Protein AF-A0A847FZB8-F1 (afdb_monomer_lite)

Radius of gyration: 17.41 Å; chains: 1; bounding box: 40×68×32 Å

pLDDT: mean 86.46, std 15.89, range [35.25, 98.56]

Sequence (165 aa):
MKEKPPPDEFSPQPEYDSCAIQQVERDICLLYHQLADYNYIMGDLDFGTVFNFPYWNYLDVPDIEPVRQRFLREGCLVMILTMAWDLLDGSGVWFSLYRSICKKAVGNLIPENDRMSKLIHTVKMALDYAENDQKVSRELAESSQWVHREFIIGYFRQMVRKFDT

Structure (mmCIF, N/CA/C/O backbone):
data_AF-A0A847FZB8-F1
#
_entry.id   AF-A0A847FZB8-F1
#
loop_
_atom_site.group_PDB
_atom_site.id
_atom_site.type_symbol
_atom_site.label_atom_id
_atom_site.label_alt_id
_atom_site.label_comp_id
_atom_site.label_asym_id
_atom_site.label_entity_id
_atom_site.label_seq_id
_atom_site.pdbx_PDB_ins_code
_atom_site.Cartn_x
_atom_site.Cartn_y
_atom_site.Cartn_z
_atom_site.occupancy
_atom_site.B_iso_or_equiv
_atom_site.auth_seq_id
_atom_site.auth_comp_id
_atom_site.auth_asym_id
_atom_site.auth_atom_id
_atom_site.pdbx_PDB_model_num
ATOM 1 N N . MET A 1 1 ? -10.300 49.486 -12.676 1.00 41.50 1 MET A N 1
ATOM 2 C CA . MET A 1 1 ? -11.254 48.376 -12.890 1.00 41.50 1 MET A CA 1
ATOM 3 C C . MET A 1 1 ? -10.580 47.122 -12.365 1.00 41.50 1 MET A C 1
ATOM 5 O O . MET A 1 1 ? -9.449 46.882 -12.754 1.00 41.50 1 MET A O 1
ATOM 9 N N . LYS A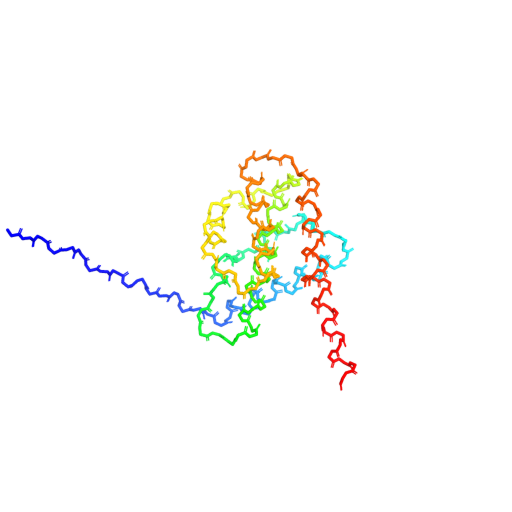 1 2 ? -11.180 46.421 -11.395 1.00 40.22 2 LYS A N 1
ATOM 10 C CA . LYS A 1 2 ? -10.631 45.157 -10.881 1.00 40.22 2 LYS A CA 1
ATOM 11 C C . LYS A 1 2 ? -11.060 44.047 -11.837 1.00 40.22 2 LYS A C 1
ATOM 13 O O . LYS A 1 2 ? -12.260 43.860 -12.025 1.00 40.22 2 LYS A O 1
ATOM 18 N N . GLU A 1 3 ? -10.097 43.380 -12.461 1.00 45.41 3 GLU A N 1
ATOM 19 C CA . GLU A 1 3 ? -10.345 42.184 -13.264 1.00 45.41 3 GLU A CA 1
ATOM 20 C C . GLU A 1 3 ? -10.865 41.067 -12.354 1.00 45.41 3 GLU A C 1
ATOM 22 O O . GLU A 1 3 ? -10.360 40.842 -11.253 1.00 45.41 3 GLU A O 1
ATOM 27 N N . LYS A 1 4 ? -11.948 40.428 -12.791 1.00 40.31 4 LYS A N 1
ATOM 28 C CA . LYS A 1 4 ? -12.561 39.284 -12.119 1.00 40.31 4 LYS A CA 1
ATOM 29 C C . LYS A 1 4 ? -11.685 38.058 -12.426 1.00 40.31 4 LYS A C 1
ATOM 31 O O . LYS A 1 4 ? -11.369 37.872 -13.601 1.00 40.31 4 LYS A O 1
ATOM 36 N N . PRO A 1 5 ? -11.287 37.240 -11.437 1.00 43.00 5 PRO A N 1
ATOM 37 C CA . PRO A 1 5 ? -10.565 36.005 -11.728 1.00 43.00 5 PRO A CA 1
ATOM 38 C C . PRO A 1 5 ? -11.461 35.046 -12.538 1.00 43.00 5 PRO A C 1
ATOM 40 O O . PRO A 1 5 ? -12.692 35.137 -12.429 1.00 43.00 5 PRO A O 1
ATOM 43 N N . PRO A 1 6 ? -10.871 34.180 -13.385 1.00 45.81 6 PRO A N 1
ATOM 44 C CA . PRO A 1 6 ? -11.623 33.261 -14.231 1.00 45.81 6 PRO A CA 1
ATOM 45 C C . PRO A 1 6 ? -12.422 32.263 -13.376 1.00 45.81 6 PRO A C 1
ATOM 47 O O . PRO A 1 6 ? -12.059 32.023 -12.223 1.00 45.81 6 PRO A O 1
ATOM 50 N N . PRO A 1 7 ? -13.539 31.737 -13.911 1.00 44.06 7 PRO A N 1
ATOM 51 C CA . PRO A 1 7 ? -14.438 30.866 -13.168 1.00 44.06 7 PRO A CA 1
ATOM 52 C C . PRO A 1 7 ? -13.699 29.607 -12.717 1.00 44.06 7 PRO A C 1
ATOM 54 O O . PRO A 1 7 ? -12.966 29.016 -13.508 1.00 44.06 7 PRO A O 1
ATOM 57 N N . ASP A 1 8 ? -13.925 29.214 -11.461 1.00 48.25 8 ASP A N 1
ATOM 58 C CA . ASP A 1 8 ? -13.615 27.877 -10.966 1.00 48.25 8 ASP A CA 1
ATOM 59 C C . ASP A 1 8 ? -14.174 26.866 -11.971 1.00 48.25 8 ASP A C 1
ATOM 61 O O . ASP A 1 8 ? -15.390 26.672 -12.076 1.00 48.25 8 ASP A O 1
ATOM 65 N N . GLU A 1 9 ? -13.285 26.234 -12.736 1.00 39.91 9 GLU A N 1
ATOM 66 C CA . GLU A 1 9 ? -13.593 24.975 -13.387 1.00 39.91 9 GLU A CA 1
ATOM 67 C C . GLU A 1 9 ? -13.830 23.982 -12.255 1.00 39.91 9 GLU A C 1
ATOM 69 O O . GLU A 1 9 ? -12.907 23.369 -11.716 1.00 39.91 9 GLU A O 1
ATOM 74 N N . PHE A 1 10 ? -15.102 23.870 -11.869 1.00 42.88 10 PHE A N 1
ATOM 75 C CA . PHE A 1 10 ? -15.683 22.655 -11.330 1.00 42.88 10 PHE A CA 1
ATOM 76 C C . PHE A 1 10 ? -15.193 21.523 -12.232 1.00 42.88 10 PHE A C 1
ATOM 78 O O . PHE A 1 10 ? -15.752 21.262 -13.296 1.00 42.88 10 PHE A O 1
ATOM 85 N N . SER A 1 11 ? -14.069 20.921 -11.854 1.00 35.25 11 SER A N 1
ATOM 86 C CA . SER A 1 11 ? -13.578 19.731 -12.516 1.00 35.25 11 SER A CA 1
ATOM 87 C C . SER A 1 11 ? -14.664 18.693 -12.269 1.00 35.25 11 SER A C 1
ATOM 89 O O . SER A 1 11 ? -14.962 18.437 -11.097 1.00 35.25 11 SER A O 1
ATOM 91 N N . PRO A 1 12 ? -15.324 18.163 -13.314 1.00 36.78 12 PRO A N 1
ATOM 92 C CA . PRO A 1 12 ? -16.293 17.103 -13.119 1.00 36.78 12 PRO A CA 1
ATOM 93 C C . PRO A 1 12 ? -15.564 16.004 -12.353 1.00 36.78 12 PRO A C 1
ATOM 95 O O . PRO A 1 12 ? -14.522 15.519 -12.801 1.00 36.78 12 PRO A O 1
ATOM 98 N N . GLN A 1 13 ? -16.051 15.689 -11.148 1.00 48.97 13 GLN A N 1
ATOM 99 C CA . GLN A 1 13 ? -15.568 14.508 -10.452 1.00 48.97 13 GLN A CA 1
ATOM 100 C C . GLN A 1 13 ? -15.752 13.351 -11.432 1.00 48.97 13 GLN A C 1
ATOM 102 O O . GLN A 1 13 ? -16.825 13.271 -12.041 1.00 48.97 13 GLN A O 1
ATOM 107 N N . PRO A 1 14 ? -14.727 12.516 -11.669 1.00 49.12 14 PRO A N 1
ATOM 108 C CA . PRO A 1 14 ? -14.928 11.347 -12.501 1.00 49.12 14 PRO A CA 1
ATOM 109 C C . PRO A 1 14 ? -16.107 10.590 -11.890 1.00 49.12 14 PRO A C 1
ATOM 111 O O . PRO A 1 14 ? -16.069 10.263 -10.704 1.00 49.12 14 PRO A O 1
ATOM 114 N N . GLU A 1 15 ? -17.179 10.386 -12.659 1.00 53.75 15 GLU A N 1
ATOM 115 C CA . GLU A 1 15 ? -18.188 9.400 -12.292 1.00 53.75 15 GLU A CA 1
ATOM 116 C C . GLU A 1 15 ? -17.409 8.105 -12.075 1.00 53.75 15 GLU A C 1
ATOM 118 O O . GLU A 1 15 ? -16.841 7.549 -13.019 1.00 53.75 15 GLU A O 1
ATOM 123 N N . TYR A 1 16 ? -17.260 7.688 -10.817 1.00 61.44 16 TYR A N 1
ATOM 124 C CA . TYR A 1 16 ? -16.556 6.455 -10.525 1.00 61.44 16 TYR A CA 1
ATOM 125 C C . TYR A 1 16 ? -17.411 5.325 -11.075 1.00 61.44 16 TYR A C 1
ATOM 127 O O . TYR A 1 16 ? -18.453 4.979 -10.516 1.00 61.44 16 TYR A O 1
ATOM 135 N N . ASP A 1 17 ? -16.975 4.775 -12.203 1.00 76.94 17 ASP A N 1
ATOM 136 C CA . ASP A 1 17 ? -17.613 3.626 -12.813 1.00 76.94 17 ASP A CA 1
ATOM 137 C C . ASP A 1 17 ? -17.634 2.482 -11.789 1.00 76.94 17 ASP A C 1
ATOM 139 O O . ASP A 1 17 ? -16.594 2.019 -11.313 1.00 76.94 17 ASP A O 1
ATOM 143 N N . SER A 1 18 ? -18.836 2.022 -11.438 1.00 81.88 18 SER A N 1
ATOM 144 C CA . SER A 1 18 ? -19.043 0.890 -10.530 1.00 81.88 18 SER A CA 1
ATOM 145 C C . SER A 1 18 ? -18.264 -0.352 -10.985 1.00 81.88 18 SER A C 1
ATOM 147 O O . SER A 1 18 ? -17.786 -1.120 -10.146 1.00 81.88 18 SER A O 1
ATOM 149 N N . CYS A 1 19 ? -18.074 -0.520 -12.300 1.00 88.06 19 CYS A N 1
ATOM 150 C CA . CYS A 1 19 ? -17.236 -1.567 -12.875 1.00 88.06 19 CYS A CA 1
ATOM 151 C C . CYS A 1 19 ? -15.760 -1.400 -12.481 1.00 88.06 19 CYS A C 1
ATOM 153 O O . CYS A 1 19 ? -15.138 -2.357 -12.018 1.00 88.06 19 CYS A O 1
ATOM 155 N N . ALA A 1 20 ? -15.221 -0.184 -12.585 1.00 90.69 20 ALA A N 1
ATOM 156 C CA . ALA A 1 20 ? -13.836 0.115 -12.231 1.00 90.69 20 ALA A CA 1
ATOM 157 C C . ALA A 1 20 ? -13.576 -0.065 -10.729 1.00 90.69 20 ALA A C 1
ATOM 159 O O . ALA A 1 20 ? -12.563 -0.642 -10.339 1.00 90.69 20 ALA A O 1
ATOM 160 N N . ILE A 1 21 ? -14.529 0.331 -9.876 1.00 93.56 21 ILE A N 1
ATOM 161 C CA . ILE A 1 21 ? -14.440 0.059 -8.434 1.00 93.56 21 ILE A CA 1
ATOM 162 C C . ILE A 1 21 ? -14.371 -1.454 -8.179 1.00 93.56 21 ILE A C 1
ATOM 164 O O . ILE A 1 21 ? -13.504 -1.912 -7.441 1.00 93.56 21 ILE A O 1
ATOM 168 N N . GLN A 1 22 ? -15.242 -2.248 -8.810 1.00 93.88 22 GLN A N 1
ATOM 169 C CA . GLN A 1 22 ? -15.221 -3.707 -8.647 1.00 93.88 22 GLN A CA 1
ATOM 170 C C . GLN A 1 22 ? -13.928 -4.348 -9.162 1.00 93.88 22 GLN A C 1
ATOM 172 O O . GLN A 1 22 ? -13.500 -5.367 -8.623 1.00 93.88 22 GLN A O 1
ATOM 177 N N . GLN A 1 23 ? -13.305 -3.787 -10.199 1.00 95.50 23 GLN A N 1
ATOM 178 C CA . GLN A 1 23 ? -11.997 -4.239 -10.677 1.00 95.50 23 GLN A CA 1
ATOM 179 C C . GLN A 1 23 ? -10.920 -3.996 -9.618 1.00 95.50 23 GLN A C 1
ATOM 181 O O . GLN A 1 23 ? -10.217 -4.932 -9.254 1.00 95.50 23 GLN A O 1
ATOM 186 N N . VAL A 1 24 ? -10.880 -2.803 -9.020 1.00 96.69 24 VAL A N 1
ATOM 187 C CA . VAL A 1 24 ? -9.958 -2.504 -7.912 1.00 96.69 24 VAL A CA 1
ATOM 188 C C . VAL A 1 24 ? -10.194 -3.422 -6.708 1.00 96.69 24 VAL A C 1
ATOM 190 O O . VAL A 1 24 ? -9.242 -3.910 -6.106 1.00 96.69 24 VAL A O 1
ATOM 193 N N . GLU A 1 25 ? -11.448 -3.728 -6.369 1.00 97.06 25 GLU A N 1
ATOM 194 C CA . GLU A 1 25 ? -11.764 -4.681 -5.293 1.00 97.06 25 GLU A CA 1
ATOM 195 C C . GLU A 1 25 ? -11.247 -6.094 -5.589 1.00 97.06 25 GLU A C 1
ATOM 197 O O . GLU A 1 25 ? -10.767 -6.779 -4.680 1.00 97.06 25 GLU A O 1
ATOM 202 N N . ARG A 1 26 ? -11.318 -6.533 -6.852 1.00 97.19 26 ARG A N 1
ATOM 203 C CA . ARG A 1 26 ? -10.769 -7.825 -7.292 1.00 97.19 26 ARG A CA 1
ATOM 204 C C . ARG A 1 26 ? -9.250 -7.835 -7.213 1.00 97.19 26 ARG A C 1
ATOM 206 O O . ARG A 1 26 ? -8.703 -8.820 -6.725 1.00 97.19 26 ARG A O 1
ATOM 213 N N . ASP A 1 27 ? -8.596 -6.751 -7.612 1.00 97.50 27 ASP A N 1
ATOM 214 C CA . ASP A 1 27 ? -7.144 -6.605 -7.513 1.00 97.50 27 ASP A CA 1
ATOM 215 C C . ASP A 1 27 ? -6.682 -6.667 -6.053 1.00 97.50 27 ASP A C 1
ATOM 217 O O . ASP A 1 27 ? -5.758 -7.408 -5.729 1.00 97.50 27 ASP A O 1
ATOM 221 N N . ILE A 1 28 ? -7.369 -5.970 -5.140 1.00 97.88 28 ILE A N 1
ATOM 222 C CA . ILE A 1 28 ? -7.077 -6.033 -3.698 1.00 97.88 28 ILE A CA 1
ATOM 223 C C . ILE A 1 28 ? -7.222 -7.470 -3.181 1.00 97.88 28 ILE A C 1
ATOM 225 O O . ILE A 1 28 ? -6.350 -7.964 -2.465 1.00 97.88 28 ILE A O 1
ATOM 229 N N . CYS A 1 29 ? -8.300 -8.167 -3.554 1.00 97.62 29 CYS A N 1
ATOM 230 C CA . CYS A 1 29 ? -8.492 -9.564 -3.166 1.00 97.62 29 CYS A CA 1
ATOM 231 C C . CYS A 1 29 ? -7.376 -10.467 -3.710 1.00 97.62 29 CYS A C 1
ATOM 233 O O . CYS A 1 29 ? -6.839 -11.292 -2.969 1.00 97.62 29 CYS A O 1
ATOM 235 N N . LEU A 1 30 ? -7.025 -10.315 -4.989 1.00 97.06 30 LEU A N 1
ATOM 236 C CA . LEU A 1 30 ? -5.974 -11.094 -5.638 1.00 97.06 30 LEU A CA 1
ATOM 237 C C . LEU A 1 30 ? -4.619 -10.858 -4.967 1.00 97.06 30 LEU A C 1
ATOM 239 O O . LEU A 1 30 ? -3.935 -11.825 -4.634 1.00 97.06 30 LEU A O 1
ATOM 243 N N . LEU A 1 31 ? -4.275 -9.598 -4.695 1.00 96.50 31 LEU A N 1
ATOM 244 C CA . LEU A 1 31 ? -3.082 -9.229 -3.942 1.00 96.50 31 LEU A CA 1
ATOM 245 C C . LEU A 1 31 ? -3.043 -9.938 -2.594 1.00 96.50 31 LEU A C 1
ATOM 247 O O . LEU A 1 31 ? -2.035 -10.540 -2.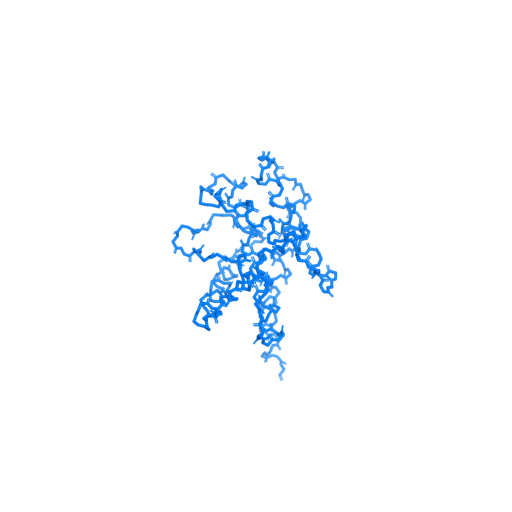235 1.00 96.50 31 LEU A O 1
ATOM 251 N N . TYR A 1 32 ? -4.132 -9.855 -1.829 1.00 97.06 32 TYR A N 1
ATOM 252 C CA . TYR A 1 32 ? -4.182 -10.457 -0.502 1.00 97.06 32 TYR A CA 1
ATOM 253 C C . TYR A 1 32 ? -3.998 -11.969 -0.572 1.00 97.06 32 TYR A C 1
ATOM 255 O O . TYR A 1 32 ? -3.305 -12.526 0.273 1.00 97.06 32 TYR A O 1
ATOM 263 N N . HIS A 1 33 ? -4.566 -12.624 -1.585 1.00 95.56 33 HIS A N 1
ATOM 264 C CA . HIS A 1 33 ? -4.339 -14.043 -1.834 1.00 95.56 33 HIS A CA 1
ATOM 265 C C . HIS A 1 33 ? -2.877 -14.354 -2.157 1.00 95.56 33 HIS A C 1
ATOM 267 O O . HIS A 1 33 ? -2.316 -15.251 -1.540 1.00 95.56 33 HIS A O 1
ATOM 273 N N . GLN A 1 34 ? -2.250 -13.606 -3.065 1.00 94.50 34 GLN A N 1
ATOM 274 C CA . GLN A 1 34 ? -0.848 -13.830 -3.427 1.00 94.50 34 GLN A CA 1
ATOM 275 C C . GLN A 1 34 ? 0.093 -13.591 -2.243 1.00 94.50 34 GLN A C 1
ATOM 277 O O . GLN A 1 34 ? 1.007 -14.372 -2.007 1.00 94.50 34 GLN A O 1
ATOM 282 N N . LEU A 1 35 ? -0.155 -12.550 -1.448 1.00 94.31 35 LEU A N 1
ATOM 283 C CA . LEU A 1 35 ? 0.675 -12.220 -0.291 1.00 94.31 35 LEU A CA 1
ATOM 284 C C . LEU A 1 35 ? 0.399 -13.102 0.938 1.00 94.31 35 LEU A C 1
ATOM 286 O O . LEU A 1 35 ? 1.216 -13.119 1.860 1.00 94.31 35 LEU A O 1
ATOM 290 N N . ALA A 1 36 ? -0.715 -13.839 0.983 1.00 94.25 36 ALA A N 1
ATOM 291 C CA . ALA A 1 36 ? -1.038 -14.731 2.100 1.0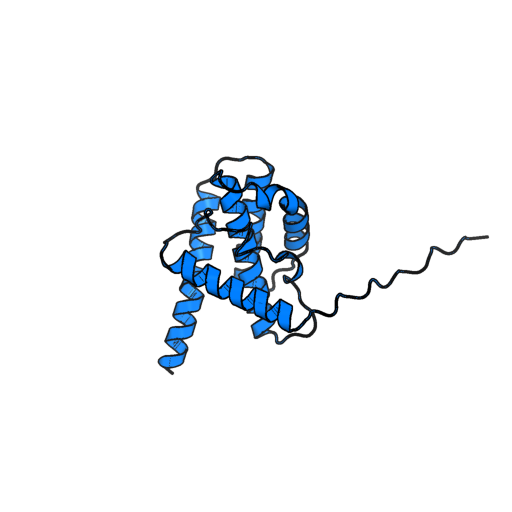0 94.25 36 ALA A CA 1
ATOM 292 C C . ALA A 1 36 ? -0.061 -15.908 2.234 1.00 94.25 36 ALA A C 1
ATOM 294 O O . ALA A 1 36 ? 0.123 -16.412 3.343 1.00 94.25 36 ALA A O 1
ATOM 295 N N . ASP A 1 37 ? 0.591 -16.301 1.137 1.00 90.31 37 ASP A N 1
ATOM 296 C CA . ASP A 1 37 ? 1.596 -17.369 1.120 1.00 90.31 37 ASP A CA 1
ATOM 297 C C . ASP A 1 37 ? 2.948 -16.929 1.717 1.00 90.31 37 ASP A C 1
ATOM 299 O O . ASP A 1 37 ? 3.836 -17.750 1.958 1.00 90.31 37 ASP A O 1
ATOM 303 N N . TYR A 1 38 ? 3.096 -15.636 2.017 1.00 88.62 38 TYR A N 1
ATOM 304 C CA . TYR A 1 38 ? 4.303 -15.031 2.574 1.00 88.62 38 TYR A CA 1
ATOM 305 C C . TYR A 1 38 ? 4.060 -14.528 4.002 1.00 88.62 38 TYR A C 1
ATOM 307 O O . TYR A 1 38 ? 2.929 -14.408 4.466 1.00 88.62 38 TYR A O 1
ATOM 315 N N . ASN A 1 39 ? 5.135 -14.213 4.733 1.00 85.06 39 ASN A N 1
ATOM 316 C CA . ASN A 1 39 ? 5.060 -13.598 6.068 1.00 85.06 39 ASN A CA 1
ATOM 317 C C . ASN A 1 39 ? 5.494 -12.115 6.084 1.00 85.06 39 ASN A C 1
ATOM 319 O O . ASN A 1 39 ? 5.758 -11.561 7.158 1.00 85.06 39 ASN A O 1
ATOM 323 N N . TYR A 1 40 ? 5.581 -11.501 4.900 1.00 86.94 40 TYR A N 1
ATOM 324 C CA . TYR A 1 40 ? 5.991 -10.121 4.636 1.00 86.94 40 TYR A CA 1
ATOM 325 C C . TYR A 1 40 ? 5.345 -9.607 3.334 1.00 86.94 40 TYR A C 1
ATOM 327 O O . TYR A 1 40 ? 4.708 -10.371 2.611 1.00 86.94 40 TYR A O 1
ATOM 335 N N . ILE A 1 41 ? 5.486 -8.308 3.050 1.00 88.75 41 ILE A N 1
ATOM 336 C CA . ILE A 1 41 ? 5.067 -7.705 1.774 1.00 88.75 41 ILE A CA 1
ATOM 337 C C . ILE A 1 41 ? 6.134 -8.015 0.719 1.00 88.75 41 ILE A C 1
ATOM 339 O O . ILE A 1 41 ? 7.254 -7.530 0.839 1.00 88.75 41 ILE A O 1
ATOM 343 N N . MET A 1 42 ? 5.796 -8.830 -0.278 1.00 83.75 42 MET A N 1
ATOM 344 C CA . MET A 1 42 ? 6.684 -9.184 -1.388 1.00 83.75 42 MET A CA 1
ATOM 345 C C . MET A 1 42 ? 6.564 -8.145 -2.510 1.00 83.75 42 MET A C 1
ATOM 347 O O . MET A 1 42 ? 5.447 -7.869 -2.942 1.00 83.75 42 MET A O 1
ATOM 351 N N . GLY A 1 43 ? 7.686 -7.587 -2.979 1.00 75.81 43 GLY A N 1
ATOM 352 C CA . GLY A 1 43 ? 7.700 -6.601 -4.065 1.00 75.81 43 GLY A CA 1
ATOM 353 C C . GLY A 1 43 ? 7.521 -7.179 -5.475 1.00 75.81 43 GLY A C 1
ATOM 354 O O . GLY A 1 43 ? 7.012 -6.483 -6.341 1.00 75.81 43 GLY A O 1
ATOM 355 N N . ASP A 1 44 ? 7.873 -8.446 -5.706 1.00 81.12 44 ASP A N 1
ATOM 356 C CA . ASP A 1 44 ? 7.922 -9.073 -7.042 1.00 81.12 44 ASP A CA 1
ATOM 357 C C . ASP A 1 44 ? 6.531 -9.509 -7.557 1.00 81.12 44 ASP A C 1
ATOM 359 O O . ASP A 1 44 ? 6.222 -10.695 -7.689 1.00 81.12 44 ASP A O 1
ATOM 363 N N . LEU A 1 45 ? 5.652 -8.529 -7.785 1.00 85.31 45 LEU A N 1
ATOM 364 C CA . LEU A 1 45 ? 4.319 -8.706 -8.368 1.00 85.31 45 LEU A CA 1
ATOM 365 C C . LEU A 1 45 ? 4.218 -7.992 -9.722 1.00 85.31 45 LEU A C 1
ATOM 367 O O . LEU A 1 45 ? 4.849 -6.965 -9.960 1.00 85.31 45 LEU A O 1
ATOM 371 N N . ASP A 1 46 ? 3.376 -8.506 -10.622 1.00 83.81 46 ASP A N 1
ATOM 372 C CA . ASP A 1 46 ? 3.241 -7.944 -11.970 1.00 83.81 46 ASP A CA 1
ATOM 373 C C . ASP A 1 46 ? 2.336 -6.697 -11.999 1.00 83.81 46 ASP A C 1
ATOM 375 O O . ASP A 1 46 ? 1.136 -6.763 -12.280 1.00 83.81 46 ASP A O 1
ATOM 379 N N . PHE A 1 47 ? 2.931 -5.532 -11.747 1.00 82.81 47 PHE A N 1
ATOM 380 C CA . PHE A 1 47 ? 2.274 -4.224 -11.877 1.00 82.81 47 PHE A CA 1
ATOM 381 C C . PHE A 1 47 ? 2.172 -3.715 -13.324 1.00 82.81 47 PHE A C 1
ATOM 383 O O . PHE A 1 47 ? 1.470 -2.742 -13.595 1.00 82.81 47 PHE A O 1
ATOM 390 N N . GLY A 1 48 ? 2.850 -4.364 -14.275 1.00 77.69 48 GLY A N 1
ATOM 391 C CA . GLY A 1 48 ? 2.796 -3.994 -15.689 1.00 77.69 48 GLY A CA 1
ATOM 392 C C . GLY A 1 48 ? 1.553 -4.527 -16.398 1.00 77.69 48 GLY A C 1
ATOM 393 O O . GLY A 1 48 ? 1.060 -3.890 -17.333 1.00 77.69 48 GLY A O 1
ATOM 394 N N . THR A 1 49 ? 1.041 -5.682 -15.964 1.00 81.62 49 THR A N 1
ATOM 395 C CA . THR A 1 49 ? -0.085 -6.358 -16.621 1.00 81.62 49 THR A CA 1
ATOM 396 C C . THR A 1 49 ? -1.221 -6.741 -15.676 1.00 81.62 49 THR A C 1
ATOM 398 O O . THR A 1 49 ? -2.378 -6.537 -16.048 1.00 81.62 49 THR A O 1
ATOM 401 N N . VAL A 1 50 ? -0.923 -7.246 -14.473 1.00 87.12 50 VAL A N 1
ATOM 402 C CA . VAL A 1 50 ? -1.936 -7.761 -13.535 1.00 87.12 50 VAL A CA 1
ATOM 403 C C . VAL A 1 50 ? -2.489 -6.640 -12.659 1.00 87.12 50 VAL A C 1
ATOM 405 O O . VAL A 1 50 ? -3.702 -6.482 -12.577 1.00 87.12 50 VAL A O 1
ATOM 408 N N . PHE A 1 51 ? -1.614 -5.834 -12.056 1.00 90.69 51 PHE A N 1
ATOM 409 C CA . PHE A 1 51 ? -1.985 -4.753 -11.138 1.00 90.69 51 PHE A CA 1
ATOM 410 C C . PHE A 1 51 ? -1.776 -3.363 -11.759 1.00 90.69 51 PHE A C 1
ATOM 412 O O . PHE A 1 51 ? -0.931 -2.587 -11.312 1.00 90.69 51 PHE A O 1
ATOM 419 N N . ASN A 1 52 ? -2.521 -3.053 -12.823 1.00 87.19 52 ASN A N 1
ATOM 420 C CA . ASN A 1 52 ? -2.268 -1.879 -13.674 1.00 87.19 52 ASN A CA 1
ATOM 421 C C . ASN A 1 52 ? -3.234 -0.692 -13.462 1.00 87.19 52 ASN A C 1
ATOM 423 O O . ASN A 1 52 ? -3.192 0.280 -14.223 1.00 87.19 52 ASN A O 1
ATOM 427 N N . PHE A 1 53 ? -4.097 -0.739 -12.443 1.00 92.25 53 PHE A N 1
ATOM 428 C CA . PHE A 1 53 ? -5.028 0.353 -12.146 1.00 92.25 53 PHE A CA 1
ATOM 429 C C . PHE A 1 53 ? -4.351 1.501 -11.377 1.00 92.25 53 PHE A C 1
ATOM 431 O O . PHE A 1 53 ? -3.435 1.282 -10.582 1.00 92.25 53 PHE A O 1
ATOM 438 N N . PRO A 1 54 ? -4.819 2.754 -11.541 1.00 92.62 54 PRO A N 1
ATOM 439 C CA . PRO A 1 54 ? -4.312 3.892 -10.780 1.00 92.62 54 PRO A CA 1
ATOM 440 C C . PRO A 1 54 ? -4.902 3.899 -9.360 1.00 92.62 54 PRO A C 1
ATOM 442 O O . PRO A 1 54 ? -5.759 4.722 -9.038 1.00 92.62 54 PRO A O 1
ATOM 445 N N . TYR A 1 55 ? -4.467 2.974 -8.497 1.00 95.19 55 TYR A N 1
ATOM 446 C CA . TYR A 1 55 ? -5.061 2.736 -7.169 1.00 95.19 55 TYR A CA 1
ATOM 447 C C . TYR A 1 55 ? -5.112 3.978 -6.267 1.00 95.19 55 TYR A C 1
ATOM 449 O O . TYR A 1 55 ? -6.011 4.105 -5.439 1.00 95.19 55 TYR A O 1
ATOM 457 N N . TRP A 1 56 ? -4.203 4.939 -6.452 1.00 95.50 56 TRP A N 1
ATOM 458 C CA . TRP A 1 56 ? -4.219 6.218 -5.732 1.00 95.50 56 TRP A CA 1
ATOM 459 C C . TRP A 1 56 ? -5.482 7.056 -5.988 1.00 95.50 56 TRP A C 1
ATOM 461 O O . TRP A 1 56 ? -5.841 7.873 -5.143 1.00 95.50 56 TRP A O 1
ATOM 471 N N . ASN A 1 57 ? -6.183 6.843 -7.106 1.00 94.50 57 ASN A N 1
ATOM 472 C CA . ASN A 1 57 ? -7.460 7.500 -7.395 1.00 94.50 57 ASN A CA 1
ATOM 473 C C . ASN A 1 57 ? -8.628 6.912 -6.586 1.00 94.50 57 ASN A C 1
ATOM 475 O O . ASN A 1 57 ? -9.686 7.519 -6.538 1.00 94.50 57 ASN A O 1
ATOM 479 N N . TYR A 1 58 ? -8.455 5.758 -5.936 1.00 95.56 58 TYR A N 1
ATOM 480 C CA . TYR A 1 58 ? -9.520 5.048 -5.215 1.00 95.56 58 TYR A CA 1
ATOM 481 C C . TYR A 1 58 ? -9.366 5.131 -3.687 1.00 95.56 58 TYR A C 1
ATOM 483 O O . TYR A 1 58 ? -10.083 4.464 -2.946 1.00 95.56 58 TYR A O 1
ATOM 491 N N . LEU A 1 59 ? -8.444 5.970 -3.197 1.00 95.44 59 LEU A N 1
ATOM 492 C CA . LEU A 1 59 ? -8.213 6.180 -1.763 1.00 95.44 59 LEU A CA 1
ATOM 493 C C . LEU A 1 59 ? -9.365 6.922 -1.065 1.00 95.44 59 LEU A C 1
ATOM 495 O O . LEU A 1 59 ? -9.527 6.791 0.152 1.00 95.44 59 LEU A O 1
ATOM 499 N N . ASP A 1 60 ? -10.142 7.712 -1.813 1.00 91.38 60 ASP A N 1
ATOM 500 C CA . ASP A 1 60 ? -11.281 8.458 -1.277 1.00 91.38 60 ASP A CA 1
ATOM 501 C C . ASP A 1 60 ? -12.435 8.587 -2.287 1.00 91.38 60 ASP A C 1
ATOM 503 O O . ASP A 1 60 ? -12.746 9.669 -2.782 1.00 91.38 60 ASP A O 1
ATOM 507 N N . VAL A 1 61 ? -13.055 7.455 -2.633 1.00 90.12 61 VAL A N 1
ATOM 508 C CA . VAL A 1 61 ? -14.218 7.421 -3.534 1.00 90.12 61 VAL A CA 1
ATOM 509 C C . VAL A 1 61 ? -15.451 8.025 -2.829 1.00 90.12 61 VAL A C 1
ATOM 511 O O . VAL A 1 61 ? -15.798 7.573 -1.737 1.00 90.12 61 VAL A O 1
ATOM 514 N N . PRO A 1 62 ? -16.122 9.043 -3.395 1.00 87.44 62 PRO A N 1
ATOM 515 C CA . PRO A 1 62 ? -17.342 9.603 -2.824 1.00 87.44 62 PRO A CA 1
ATOM 516 C C . PRO A 1 62 ? -18.536 8.651 -3.006 1.00 87.44 62 PRO A C 1
ATOM 518 O O . PRO A 1 62 ? -18.532 7.782 -3.874 1.00 87.44 62 PRO A O 1
ATOM 521 N N . ASP A 1 63 ? -19.576 8.840 -2.193 1.00 86.94 63 ASP A N 1
ATOM 522 C CA . ASP A 1 63 ? -20.898 8.217 -2.366 1.00 86.94 63 ASP A CA 1
ATOM 523 C C . ASP A 1 63 ? -20.937 6.675 -2.387 1.00 86.94 63 ASP A C 1
ATOM 525 O O . ASP A 1 63 ? -21.846 6.070 -2.959 1.00 86.94 63 ASP A O 1
ATOM 529 N N . ILE A 1 64 ? -19.997 6.014 -1.703 1.00 89.38 64 ILE A N 1
ATOM 530 C CA . ILE A 1 64 ? -20.044 4.563 -1.473 1.00 89.38 64 ILE A CA 1
ATOM 531 C C . ILE A 1 64 ? -20.222 4.207 0.005 1.00 89.38 64 ILE A C 1
ATOM 533 O O . ILE A 1 64 ? -19.912 4.984 0.907 1.00 89.38 64 ILE A O 1
ATOM 537 N N . GLU A 1 65 ? -20.743 3.003 0.260 1.00 92.25 65 GLU A N 1
ATOM 538 C CA . GLU A 1 65 ? -21.003 2.515 1.616 1.00 92.25 65 GLU A CA 1
ATOM 539 C C . GLU A 1 65 ? -19.732 2.579 2.493 1.00 92.25 65 GLU A C 1
ATOM 541 O O . GLU A 1 65 ? -18.671 2.132 2.048 1.00 92.25 65 GLU A O 1
ATOM 546 N N . PRO A 1 66 ? -19.811 3.038 3.760 1.00 91.12 66 PRO A N 1
ATOM 547 C CA . PRO A 1 66 ? -18.637 3.211 4.620 1.00 91.12 66 PRO A CA 1
ATOM 548 C C . PRO A 1 66 ? -17.751 1.967 4.784 1.00 91.12 66 PRO A C 1
ATOM 550 O O . PRO A 1 66 ? -16.530 2.084 4.890 1.00 91.12 66 PRO A O 1
ATOM 553 N N . VAL A 1 67 ? -18.345 0.769 4.813 1.00 91.62 67 VAL A N 1
ATOM 554 C CA . VAL A 1 67 ? -17.594 -0.496 4.913 1.00 91.62 67 VAL A CA 1
ATOM 555 C C . VAL A 1 67 ? -16.793 -0.750 3.636 1.00 91.62 67 VAL A C 1
ATOM 557 O O . VAL A 1 67 ? -15.616 -1.105 3.707 1.00 91.62 67 VAL A O 1
ATOM 560 N N . ARG A 1 68 ? -17.411 -0.510 2.476 1.00 93.81 68 ARG A N 1
ATOM 561 C CA . ARG A 1 68 ? -16.785 -0.638 1.159 1.00 93.81 68 ARG A CA 1
ATOM 562 C C . ARG A 1 68 ? -15.683 0.404 0.958 1.00 93.81 68 ARG A C 1
ATOM 564 O O . ARG A 1 68 ? -14.588 0.050 0.535 1.00 93.81 68 ARG A O 1
ATOM 571 N N . GLN A 1 69 ? -15.932 1.651 1.363 1.00 93.81 69 GLN A N 1
ATOM 572 C CA . GLN A 1 69 ? -14.934 2.727 1.359 1.00 93.81 69 GLN A CA 1
ATOM 573 C C . GLN A 1 69 ? -13.702 2.362 2.175 1.00 93.81 69 GLN A C 1
ATOM 575 O O . GLN A 1 69 ? -12.574 2.550 1.724 1.00 93.81 69 GLN A O 1
ATOM 580 N N . ARG A 1 70 ? -13.909 1.808 3.374 1.00 94.50 70 ARG A N 1
ATOM 581 C CA . ARG A 1 70 ? -12.803 1.370 4.224 1.00 94.50 70 ARG A CA 1
ATOM 582 C C . ARG A 1 70 ? -11.992 0.265 3.554 1.00 94.50 70 ARG A C 1
ATOM 584 O O . ARG A 1 70 ? -10.769 0.352 3.542 1.00 94.50 70 ARG A O 1
ATOM 591 N N . PHE A 1 71 ? -12.658 -0.741 2.987 1.00 96.06 71 PHE A N 1
ATOM 592 C CA . PHE A 1 71 ? -11.985 -1.832 2.281 1.00 96.06 71 PHE A CA 1
ATOM 593 C C . PHE A 1 71 ? -11.133 -1.320 1.112 1.00 96.06 71 PHE A C 1
ATOM 595 O O . PHE A 1 71 ? -9.957 -1.668 1.025 1.00 96.06 71 PHE A O 1
ATOM 602 N N . LEU A 1 72 ? -11.697 -0.450 0.270 1.00 96.31 72 LEU A N 1
ATOM 603 C CA . LEU A 1 72 ? -10.985 0.159 -0.854 1.00 96.31 72 LEU A CA 1
ATOM 604 C C . LEU A 1 72 ? -9.796 0.992 -0.391 1.00 96.31 72 LEU A C 1
ATOM 606 O O . LEU A 1 72 ? -8.680 0.752 -0.836 1.00 96.31 72 LEU A O 1
ATOM 610 N N . ARG A 1 73 ? -10.001 1.922 0.546 1.00 97.06 73 ARG A N 1
ATOM 611 C CA . ARG A 1 73 ? -8.929 2.790 1.046 1.00 97.06 73 ARG A CA 1
ATOM 612 C C . ARG A 1 73 ? -7.779 1.979 1.639 1.00 97.06 73 ARG A C 1
ATOM 614 O O . ARG A 1 73 ? -6.624 2.220 1.295 1.00 97.06 73 ARG A O 1
ATOM 621 N N . GLU A 1 74 ? -8.084 1.022 2.515 1.00 97.81 74 GLU A N 1
ATOM 622 C CA . GLU A 1 74 ? -7.074 0.154 3.129 1.00 97.81 74 GLU A CA 1
ATOM 623 C C . GLU A 1 74 ? -6.348 -0.687 2.073 1.00 97.81 74 GLU A C 1
ATOM 625 O O . GLU A 1 74 ? -5.119 -0.706 2.049 1.00 97.81 74 GLU A O 1
ATOM 630 N N . GLY A 1 75 ? -7.086 -1.326 1.164 1.00 98.00 75 GLY A N 1
ATOM 631 C CA . GLY A 1 75 ? -6.508 -2.156 0.110 1.00 98.00 75 GLY A CA 1
ATOM 632 C C . GLY A 1 75 ? -5.651 -1.371 -0.879 1.00 98.00 75 GLY A C 1
ATOM 633 O O . GLY A 1 75 ? -4.548 -1.805 -1.202 1.00 98.00 75 GLY A O 1
ATOM 634 N N . CYS A 1 76 ? -6.085 -0.181 -1.297 1.00 97.94 76 CYS A N 1
ATOM 635 C CA . CYS A 1 76 ? -5.308 0.707 -2.162 1.00 97.94 76 CYS A CA 1
ATOM 636 C C . CYS A 1 76 ? -4.013 1.181 -1.488 1.00 97.94 76 CYS A C 1
ATOM 638 O O . CYS A 1 76 ? -2.978 1.273 -2.145 1.00 97.94 76 CYS A O 1
ATOM 640 N N . LEU A 1 77 ? -4.030 1.433 -0.176 1.00 98.38 77 LEU A N 1
ATOM 641 C CA . LEU A 1 77 ? -2.815 1.742 0.583 1.00 98.38 77 LEU A CA 1
ATOM 642 C C . LEU A 1 77 ? -1.848 0.551 0.632 1.00 98.38 77 LEU A C 1
ATOM 644 O O . LEU A 1 77 ? -0.647 0.747 0.452 1.00 98.38 77 LEU A O 1
ATOM 648 N N . VAL A 1 78 ? -2.346 -0.676 0.824 1.00 98.00 78 VAL A N 1
ATOM 649 C CA . VAL A 1 78 ? -1.512 -1.894 0.764 1.00 98.00 78 VAL A CA 1
ATOM 650 C C . VAL A 1 78 ? -0.964 -2.122 -0.651 1.00 98.00 78 VAL A C 1
ATOM 652 O O . VAL A 1 78 ? 0.198 -2.497 -0.804 1.00 98.00 78 VAL A O 1
ATOM 655 N N . MET A 1 79 ? -1.751 -1.826 -1.686 1.00 96.81 79 MET A N 1
ATOM 656 C CA . MET A 1 79 ? -1.305 -1.828 -3.082 1.00 96.81 79 MET A CA 1
ATOM 657 C C . MET A 1 79 ? -0.108 -0.901 -3.292 1.00 96.81 79 MET A C 1
ATOM 659 O O . MET A 1 79 ? 0.951 -1.341 -3.731 1.00 96.81 79 MET A O 1
ATOM 663 N N . ILE A 1 80 ? -0.245 0.365 -2.891 1.00 96.19 80 ILE A N 1
ATOM 664 C CA . ILE A 1 80 ? 0.816 1.371 -3.022 1.00 96.19 80 ILE A CA 1
ATOM 665 C C . ILE A 1 80 ? 2.051 0.984 -2.197 1.00 96.19 80 ILE A C 1
ATOM 667 O O . ILE A 1 80 ? 3.175 1.185 -2.653 1.00 96.19 80 ILE A O 1
ATOM 671 N N . LEU A 1 81 ? 1.869 0.403 -1.004 1.00 96.56 81 LEU A N 1
ATOM 672 C CA . LEU A 1 81 ? 2.981 -0.137 -0.219 1.00 96.56 81 LEU A CA 1
ATOM 673 C C . LEU A 1 81 ? 3.739 -1.213 -1.001 1.00 96.56 81 LEU A C 1
ATOM 675 O O . LEU A 1 81 ? 4.964 -1.185 -1.042 1.00 96.56 81 LEU A O 1
ATOM 679 N N . THR A 1 82 ? 3.019 -2.143 -1.622 1.00 94.62 82 THR A N 1
ATOM 680 C CA . THR A 1 82 ? 3.622 -3.260 -2.361 1.00 94.62 82 THR A CA 1
ATOM 681 C C . THR A 1 82 ? 4.358 -2.769 -3.608 1.00 94.62 82 THR A C 1
ATOM 683 O O . THR A 1 82 ? 5.479 -3.194 -3.861 1.00 94.62 82 THR A O 1
ATOM 686 N N . MET A 1 83 ? 3.801 -1.779 -4.309 1.00 92.19 83 MET A N 1
ATOM 687 C CA . MET A 1 83 ? 4.485 -1.088 -5.407 1.00 92.19 83 MET A CA 1
ATOM 688 C C . MET A 1 83 ? 5.772 -0.375 -4.958 1.00 92.19 83 MET A C 1
ATOM 690 O O . MET A 1 83 ? 6.762 -0.343 -5.686 1.00 92.19 83 MET A O 1
ATOM 694 N N . ALA A 1 84 ? 5.783 0.215 -3.758 1.00 93.31 84 ALA A N 1
ATOM 695 C CA . ALA A 1 84 ? 6.998 0.809 -3.207 1.00 93.31 84 ALA A CA 1
ATOM 696 C C . ALA A 1 84 ? 8.055 -0.263 -2.891 1.00 93.31 84 ALA A C 1
ATOM 698 O O . ALA A 1 84 ? 9.236 -0.032 -3.138 1.00 93.31 84 ALA A O 1
ATOM 699 N N . TRP A 1 85 ? 7.643 -1.437 -2.402 1.00 92.25 85 TRP A N 1
ATOM 700 C CA . TRP A 1 85 ? 8.538 -2.579 -2.185 1.00 92.25 85 TRP A CA 1
ATOM 701 C C . TRP A 1 85 ? 9.108 -3.150 -3.485 1.00 92.25 85 TRP A C 1
ATOM 703 O O . TRP A 1 85 ? 10.297 -3.434 -3.524 1.00 92.25 85 TRP A O 1
ATOM 713 N N . ASP A 1 86 ? 8.321 -3.221 -4.559 1.00 89.44 86 ASP A N 1
ATOM 714 C CA . ASP A 1 86 ? 8.797 -3.615 -5.896 1.00 89.44 86 ASP A CA 1
ATOM 715 C C . ASP A 1 86 ? 9.979 -2.746 -6.374 1.00 89.44 86 ASP A C 1
ATOM 717 O O . ASP A 1 86 ? 10.973 -3.233 -6.916 1.00 89.44 86 ASP A O 1
ATOM 721 N N . LEU A 1 87 ? 9.923 -1.436 -6.104 1.00 87.62 87 LEU A N 1
ATOM 722 C CA . LEU A 1 87 ? 11.053 -0.540 -6.366 1.00 87.62 87 LEU A CA 1
ATOM 723 C C . LEU A 1 87 ? 12.252 -0.808 -5.457 1.00 87.62 87 LEU A C 1
ATOM 725 O O . LEU A 1 87 ? 13.387 -0.795 -5.930 1.00 87.62 87 LEU A O 1
ATOM 729 N N . LEU A 1 88 ? 12.010 -1.001 -4.161 1.00 89.00 88 LEU A N 1
ATOM 730 C CA . LEU A 1 88 ? 13.063 -1.182 -3.159 1.00 89.00 88 LEU A CA 1
ATOM 731 C C . LEU A 1 88 ? 13.805 -2.516 -3.317 1.00 89.00 88 LEU A C 1
ATOM 733 O O . LEU A 1 88 ? 15.002 -2.578 -3.039 1.00 89.00 88 LEU A O 1
ATOM 737 N N . ASP A 1 89 ? 13.116 -3.551 -3.798 1.00 83.31 89 ASP A N 1
ATOM 738 C CA . ASP A 1 89 ? 13.679 -4.875 -4.079 1.00 83.31 89 ASP A CA 1
ATOM 739 C C . ASP A 1 89 ? 14.400 -4.929 -5.445 1.00 83.31 89 ASP A C 1
ATOM 741 O O . ASP A 1 89 ? 15.092 -5.902 -5.752 1.00 83.31 89 ASP A O 1
ATOM 745 N N . GLY A 1 90 ? 14.321 -3.854 -6.241 1.00 67.75 90 GLY A N 1
ATOM 746 C CA . GLY A 1 90 ? 15.085 -3.673 -7.479 1.00 67.75 90 GLY A CA 1
ATOM 747 C C . GLY A 1 90 ? 14.448 -4.265 -8.743 1.00 67.75 90 GLY A C 1
ATOM 748 O O . GLY A 1 90 ? 15.102 -4.280 -9.788 1.00 67.75 90 GLY A O 1
ATOM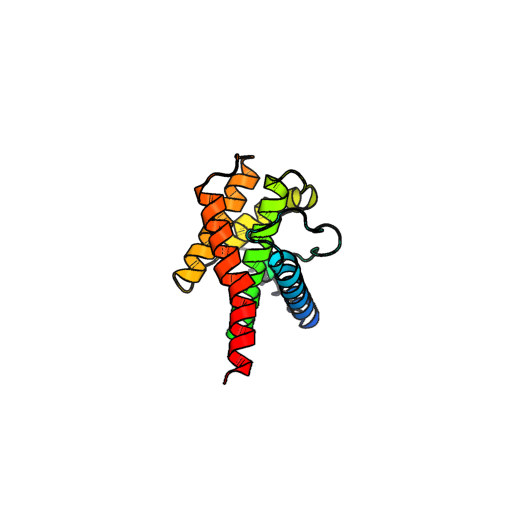 749 N N . SER A 1 91 ? 13.197 -4.727 -8.679 1.00 66.81 91 SER A N 1
ATOM 750 C CA . SER A 1 91 ? 12.424 -5.268 -9.812 1.00 66.81 91 SER A CA 1
ATOM 751 C C . SER A 1 91 ? 11.569 -4.209 -10.536 1.00 66.81 91 SER A C 1
ATOM 753 O O . SER A 1 91 ? 11.311 -4.326 -11.738 1.00 66.81 91 SER A O 1
ATOM 755 N N . GLY A 1 92 ? 11.175 -3.133 -9.847 1.00 61.03 92 GLY A N 1
ATOM 756 C CA . GLY A 1 92 ? 10.015 -2.323 -10.233 1.00 61.03 92 GLY A CA 1
ATOM 757 C C . GLY A 1 92 ? 10.209 -1.150 -11.193 1.00 61.03 92 GLY A C 1
ATOM 758 O O . GLY A 1 92 ? 10.042 0.007 -10.818 1.00 61.03 92 GLY A O 1
ATOM 759 N N . VAL A 1 93 ? 10.447 -1.386 -12.485 1.00 64.44 93 VAL A N 1
ATOM 760 C CA . VAL A 1 93 ? 10.526 -0.281 -13.475 1.00 64.44 93 VAL A CA 1
ATOM 761 C C . VAL A 1 93 ? 9.207 0.509 -13.585 1.00 64.44 93 VAL A C 1
ATOM 763 O O . VAL A 1 93 ? 9.229 1.725 -13.799 1.00 64.44 93 VAL A O 1
ATOM 766 N N . TRP A 1 94 ? 8.057 -0.147 -13.403 1.00 67.56 94 TRP A N 1
ATOM 767 C CA . TRP A 1 94 ? 6.735 0.432 -13.674 1.00 67.56 94 TRP A CA 1
ATOM 768 C C . TRP A 1 94 ? 6.331 1.528 -12.677 1.00 67.56 94 TRP A C 1
ATOM 770 O O . TRP A 1 94 ? 5.910 2.617 -13.073 1.00 67.56 94 TRP A O 1
ATOM 780 N N . PHE A 1 95 ? 6.522 1.291 -11.377 1.00 73.00 95 PHE A N 1
ATOM 781 C CA . PHE A 1 95 ? 6.080 2.227 -10.340 1.00 73.00 95 PHE A CA 1
ATOM 782 C C . PHE A 1 95 ? 6.897 3.529 -10.302 1.00 73.00 95 PHE A C 1
ATOM 784 O O . PHE A 1 95 ? 6.426 4.560 -9.810 1.00 73.00 95 PHE A O 1
ATOM 791 N N . SER A 1 96 ? 8.097 3.523 -10.890 1.00 76.25 96 SER A N 1
ATOM 792 C CA . SER A 1 96 ? 8.997 4.680 -10.934 1.00 76.25 96 SER A CA 1
ATOM 793 C C . SER A 1 96 ? 8.336 5.960 -11.477 1.00 76.25 96 SER A C 1
ATOM 795 O O . SER A 1 96 ? 8.661 7.053 -10.998 1.00 76.25 96 SER A O 1
ATOM 797 N N . LEU A 1 97 ? 7.380 5.813 -12.406 1.00 81.12 97 LEU A N 1
ATOM 798 C CA . LEU A 1 97 ? 6.634 6.887 -13.072 1.00 81.12 97 LEU A CA 1
ATOM 799 C C . LEU A 1 97 ? 5.519 7.493 -12.204 1.00 81.12 97 LEU A C 1
ATOM 801 O O . LEU A 1 97 ? 5.166 8.658 -12.383 1.00 81.12 97 LEU A O 1
ATOM 805 N N . TYR A 1 98 ? 4.977 6.731 -11.251 1.00 86.56 98 TYR A N 1
ATOM 806 C CA . TYR A 1 98 ? 3.795 7.115 -10.469 1.00 86.56 98 TYR A CA 1
ATOM 807 C C . TYR A 1 98 ? 4.106 7.493 -9.016 1.00 86.56 98 TYR A C 1
ATOM 809 O O . TYR A 1 98 ? 3.223 7.993 -8.313 1.00 86.56 98 TYR A O 1
ATOM 817 N N . ARG A 1 99 ? 5.363 7.336 -8.574 1.00 86.75 99 ARG A N 1
ATOM 818 C CA . ARG A 1 99 ? 5.837 7.668 -7.215 1.00 86.75 99 ARG A CA 1
ATOM 819 C C . ARG A 1 99 ? 5.335 9.016 -6.695 1.00 86.75 99 ARG A C 1
ATOM 821 O O . ARG A 1 99 ? 4.742 9.082 -5.621 1.00 86.75 99 ARG A O 1
ATOM 828 N N . SER A 1 100 ? 5.546 10.089 -7.463 1.00 89.44 100 SER A N 1
ATOM 829 C CA . SER A 1 100 ? 5.187 11.454 -7.044 1.00 89.44 100 SER A CA 1
ATOM 830 C C . SER A 1 100 ? 3.675 11.617 -6.846 1.00 89.44 100 SER A C 1
ATOM 832 O O . SER A 1 100 ? 3.227 12.218 -5.866 1.00 89.44 100 SER A O 1
ATOM 834 N N . ILE A 1 101 ? 2.875 11.018 -7.734 1.00 92.38 101 ILE A N 1
ATOM 835 C CA . ILE A 1 101 ? 1.411 11.061 -7.657 1.00 92.38 101 ILE A CA 1
ATOM 836 C C . ILE A 1 101 ? 0.928 10.281 -6.433 1.00 92.38 101 ILE A C 1
ATOM 838 O O . ILE A 1 101 ? 0.106 10.794 -5.673 1.00 92.38 101 ILE A O 1
ATOM 842 N N . CYS A 1 102 ? 1.490 9.097 -6.183 1.00 93.94 102 CYS A N 1
ATOM 843 C CA . CYS A 1 102 ? 1.166 8.293 -5.006 1.00 93.94 102 CYS A CA 1
ATOM 844 C C . CYS A 1 102 ? 1.503 9.031 -3.710 1.00 93.94 102 CYS A C 1
ATOM 846 O O . CYS A 1 102 ? 0.665 9.118 -2.813 1.00 93.94 102 CYS A O 1
ATOM 848 N N . LYS A 1 103 ? 2.694 9.633 -3.627 1.00 94.31 103 LYS A N 1
ATOM 849 C CA . LYS A 1 103 ? 3.120 10.414 -2.460 1.00 94.31 103 LYS A CA 1
ATOM 850 C C . LYS A 1 103 ? 2.190 11.593 -2.193 1.00 94.31 103 LYS A C 1
ATOM 852 O O . LYS A 1 103 ? 1.8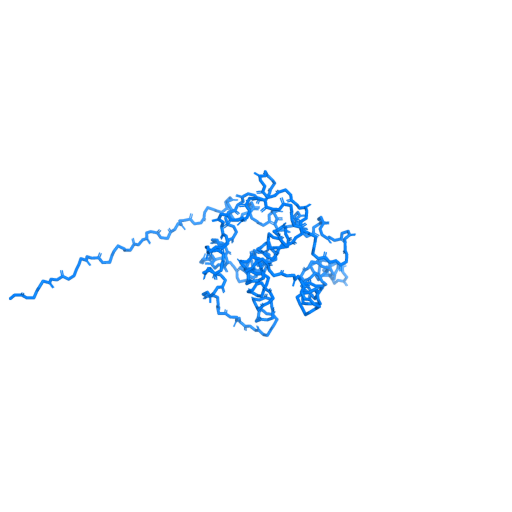05 11.813 -1.046 1.00 94.31 103 LYS A O 1
ATOM 857 N N . LYS A 1 104 ? 1.766 12.310 -3.237 1.00 95.00 104 LYS A N 1
ATOM 858 C CA . LYS A 1 104 ? 0.777 13.389 -3.112 1.00 95.00 104 LYS A CA 1
ATOM 859 C C . LYS A 1 104 ? -0.580 12.864 -2.633 1.00 95.00 104 LYS A C 1
ATOM 861 O O . LYS A 1 104 ? -1.147 13.428 -1.701 1.00 95.00 104 LYS A O 1
ATOM 866 N N . ALA A 1 105 ? -1.084 11.790 -3.239 1.00 95.88 105 ALA A N 1
ATOM 867 C CA . ALA A 1 105 ? -2.385 11.216 -2.903 1.00 95.88 105 ALA A CA 1
ATOM 868 C C . ALA A 1 105 ? -2.435 10.722 -1.447 1.00 95.88 105 ALA A C 1
ATOM 870 O O . ALA A 1 105 ? -3.312 11.125 -0.689 1.00 95.88 105 ALA A O 1
ATOM 871 N N . VAL A 1 106 ? -1.435 9.945 -1.019 1.00 96.88 106 VAL A N 1
ATOM 872 C CA . VAL A 1 106 ? -1.302 9.469 0.370 1.00 96.88 106 VAL A CA 1
ATOM 873 C C . VAL A 1 106 ? -1.017 10.631 1.333 1.00 96.88 106 VAL A C 1
ATOM 875 O O . VAL A 1 106 ? -1.459 10.627 2.483 1.00 96.88 106 VAL A O 1
ATOM 878 N N . GLY A 1 107 ? -0.295 11.657 0.873 1.00 95.25 107 GLY A N 1
ATOM 879 C CA . GLY A 1 107 ? -0.023 12.899 1.597 1.00 95.25 107 GLY A CA 1
ATOM 880 C C . GLY A 1 107 ? -1.282 13.616 2.080 1.00 95.25 107 GLY A C 1
ATOM 881 O O . GLY A 1 107 ? -1.296 14.090 3.215 1.00 95.25 107 GLY A O 1
ATOM 882 N N . ASN A 1 108 ? -2.329 13.619 1.253 1.00 94.50 108 ASN A N 1
ATOM 883 C CA . ASN A 1 108 ? -3.586 14.331 1.491 1.00 94.50 108 ASN A CA 1
ATOM 884 C C . ASN A 1 108 ? -4.590 13.570 2.371 1.00 94.50 108 ASN A C 1
ATOM 886 O O . ASN A 1 108 ? -5.630 14.126 2.719 1.00 94.50 108 ASN A O 1
ATOM 890 N N . LEU A 1 109 ? -4.311 12.313 2.724 1.00 95.38 109 LEU A N 1
ATOM 891 C CA . LEU A 1 109 ? -5.228 11.519 3.534 1.00 95.38 109 LEU A CA 1
ATOM 892 C C . LEU A 1 109 ? -5.257 11.982 4.991 1.00 95.38 109 LEU A C 1
ATOM 894 O O . LEU A 1 109 ? -4.218 12.192 5.622 1.00 95.38 109 LEU A O 1
ATOM 898 N N . ILE A 1 110 ? -6.471 12.046 5.535 1.00 92.50 110 ILE A N 1
ATOM 899 C CA . ILE A 1 110 ? -6.733 12.285 6.953 1.00 92.50 110 ILE A CA 1
ATOM 900 C C . ILE A 1 110 ? -7.095 10.935 7.587 1.00 92.50 110 ILE A C 1
ATOM 902 O O . ILE A 1 110 ? -8.100 10.342 7.187 1.00 92.50 110 ILE A O 1
ATOM 906 N N . PRO A 1 111 ? -6.301 10.419 8.543 1.00 93.62 111 PRO A N 1
ATOM 907 C CA . PRO A 1 111 ? -6.598 9.147 9.188 1.00 93.62 111 PRO A CA 1
ATOM 908 C C . PRO A 1 111 ? -7.825 9.264 10.094 1.00 93.62 111 PRO A C 1
ATOM 910 O O . PRO A 1 111 ? -7.916 10.172 10.917 1.00 93.62 111 PRO A O 1
ATOM 913 N N . GLU A 1 112 ? -8.738 8.301 9.999 1.00 91.50 112 GLU A N 1
ATOM 914 C CA . GLU A 1 112 ? -9.918 8.238 10.867 1.00 91.50 112 GLU A CA 1
ATOM 915 C C . GLU A 1 112 ? -9.654 7.588 12.239 1.00 91.50 112 GLU A C 1
ATOM 917 O O . GLU A 1 112 ? -10.475 7.706 13.147 1.00 91.50 112 GLU A O 1
ATOM 922 N N . ASN A 1 113 ? -8.540 6.865 12.395 1.00 94.88 113 ASN A N 1
ATOM 923 C CA . ASN A 1 113 ? -8.134 6.208 13.641 1.00 94.88 113 ASN A CA 1
ATOM 924 C C . ASN A 1 113 ? -6.628 5.873 13.642 1.00 94.88 113 ASN A C 1
ATOM 926 O O . ASN A 1 113 ? -5.951 5.988 12.617 1.00 94.88 113 ASN A O 1
ATOM 930 N N . ASP A 1 114 ? -6.113 5.403 14.781 1.00 97.25 114 ASP A N 1
ATOM 931 C CA . ASP A 1 114 ? -4.694 5.055 14.959 1.00 97.25 114 ASP A CA 1
ATOM 932 C C . ASP A 1 114 ? -4.217 3.943 14.013 1.00 97.25 114 ASP A C 1
ATOM 934 O O . ASP A 1 114 ? -3.085 3.979 13.528 1.00 97.25 114 ASP A O 1
ATOM 938 N N . ARG A 1 115 ? -5.083 2.967 13.705 1.00 96.75 115 ARG A N 1
ATOM 939 C CA . ARG A 1 115 ? -4.767 1.875 12.771 1.00 96.75 115 ARG A CA 1
ATOM 940 C C . ARG A 1 115 ? -4.547 2.418 11.360 1.00 96.75 115 ARG A C 1
ATOM 942 O O . ARG A 1 115 ? -3.550 2.073 10.729 1.00 96.75 115 ARG A O 1
ATOM 949 N N . MET A 1 116 ? -5.420 3.306 10.890 1.00 97.25 116 MET A N 1
ATOM 950 C CA . MET A 1 116 ? -5.258 3.979 9.602 1.00 97.25 116 MET A CA 1
ATOM 951 C C . MET A 1 116 ? -4.051 4.922 9.611 1.00 97.25 116 MET A C 1
ATOM 953 O O . MET A 1 116 ? -3.277 4.936 8.659 1.00 97.25 116 MET A O 1
ATOM 957 N N . SER A 1 117 ? -3.833 5.657 10.706 1.00 97.94 117 SER A N 1
ATOM 958 C CA . SER A 1 117 ? -2.660 6.525 10.874 1.00 97.94 117 SER A CA 1
ATOM 959 C C . SER A 1 117 ? -1.354 5.745 10.701 1.00 97.94 117 SER A C 1
ATOM 961 O O . SER A 1 117 ? -0.483 6.146 9.928 1.00 97.94 117 SER A O 1
ATOM 963 N N . LYS A 1 118 ? -1.249 4.569 11.333 1.00 98.38 118 LYS A N 1
ATOM 964 C CA . LYS A 1 118 ? -0.080 3.694 11.210 1.00 98.38 118 LYS A CA 1
ATOM 965 C C . LYS A 1 118 ? 0.087 3.115 9.801 1.00 98.38 118 LYS A C 1
ATOM 967 O O . LYS A 1 118 ? 1.218 3.040 9.316 1.00 98.38 118 LYS A O 1
ATOM 972 N N . LEU A 1 119 ? -1.004 2.742 9.126 1.00 98.56 119 LEU A N 1
ATOM 973 C CA . LEU A 1 119 ? -0.955 2.300 7.727 1.00 98.56 119 LEU A CA 1
ATOM 974 C C . LEU A 1 119 ? -0.443 3.419 6.815 1.00 98.56 119 LEU A C 1
ATOM 976 O O . LEU A 1 119 ? 0.547 3.224 6.114 1.00 98.56 119 LEU A O 1
ATOM 980 N N . ILE A 1 120 ? -1.052 4.606 6.880 1.00 98.38 120 ILE A N 1
ATOM 981 C CA . ILE A 1 120 ? -0.647 5.775 6.088 1.00 98.38 120 ILE A CA 1
ATOM 982 C C . ILE A 1 120 ? 0.817 6.127 6.358 1.00 98.38 120 ILE A C 1
ATOM 984 O O . ILE A 1 120 ? 1.567 6.374 5.417 1.00 98.38 120 ILE A O 1
ATOM 988 N N . HIS A 1 121 ? 1.247 6.128 7.622 1.00 98.25 121 HIS A N 1
ATOM 989 C CA . HIS A 1 121 ? 2.639 6.389 7.980 1.00 98.25 121 HIS A CA 1
ATOM 990 C C . HIS A 1 121 ? 3.597 5.362 7.361 1.00 98.25 121 HIS A C 1
ATOM 992 O O . HIS A 1 121 ? 4.607 5.748 6.777 1.00 98.25 121 HIS A O 1
ATOM 998 N N . THR A 1 122 ? 3.250 4.073 7.416 1.00 98.44 122 THR A N 1
ATOM 999 C CA . THR A 1 122 ? 4.056 2.999 6.812 1.00 98.44 122 THR A CA 1
ATOM 1000 C C . THR A 1 122 ? 4.186 3.183 5.300 1.00 98.44 122 THR A C 1
ATOM 1002 O O . THR A 1 122 ? 5.285 3.079 4.762 1.00 98.44 122 THR A O 1
ATOM 1005 N N . VAL A 1 123 ? 3.086 3.516 4.617 1.00 98.12 123 VAL A N 1
ATOM 1006 C CA . VAL A 1 123 ? 3.083 3.783 3.170 1.00 98.12 123 VAL A CA 1
ATOM 1007 C C . VAL A 1 123 ? 3.931 5.012 2.839 1.00 98.12 123 VAL A C 1
ATOM 1009 O O . VAL A 1 123 ? 4.747 4.958 1.924 1.00 98.12 123 VAL A O 1
ATOM 1012 N N . LYS A 1 124 ? 3.792 6.110 3.595 1.00 97.69 124 LYS A N 1
ATOM 1013 C CA . LYS A 1 124 ? 4.605 7.325 3.411 1.00 97.69 124 LYS A CA 1
ATOM 1014 C C . LYS A 1 124 ? 6.095 7.026 3.562 1.00 97.69 124 LYS A C 1
ATOM 1016 O O . LYS A 1 124 ? 6.869 7.402 2.691 1.00 97.69 124 LYS A O 1
ATOM 1021 N N . MET A 1 125 ? 6.471 6.286 4.604 1.00 97.31 125 MET A N 1
ATOM 1022 C CA . MET A 1 125 ? 7.852 5.860 4.819 1.00 97.31 125 MET A CA 1
ATOM 1023 C C . MET A 1 125 ? 8.373 5.021 3.645 1.00 97.31 125 MET A C 1
ATOM 1025 O O . MET A 1 125 ? 9.454 5.299 3.142 1.00 97.31 125 MET A O 1
ATOM 1029 N N . ALA A 1 126 ? 7.609 4.042 3.153 1.00 95.88 126 ALA A N 1
ATOM 1030 C CA . ALA A 1 126 ? 8.025 3.233 2.004 1.00 95.88 126 ALA A CA 1
ATOM 1031 C C . ALA A 1 126 ? 8.234 4.082 0.736 1.00 95.88 126 ALA A C 1
ATOM 1033 O O . ALA A 1 126 ? 9.232 3.920 0.037 1.00 95.88 126 ALA A O 1
ATOM 1034 N N . LEU A 1 127 ? 7.324 5.025 0.468 1.00 95.38 127 LEU A N 1
ATOM 1035 C CA . LEU A 1 127 ? 7.433 5.952 -0.662 1.00 95.38 127 LEU A CA 1
ATOM 1036 C C . LEU A 1 127 ? 8.652 6.872 -0.539 1.00 95.38 127 LEU A C 1
ATOM 1038 O O . LEU A 1 127 ? 9.332 7.106 -1.535 1.00 95.38 127 LEU A O 1
ATOM 1042 N N . ASP A 1 128 ? 8.951 7.364 0.665 1.00 94.81 128 ASP A N 1
ATOM 1043 C CA . ASP A 1 128 ? 10.133 8.190 0.920 1.00 94.81 128 ASP A CA 1
ATOM 1044 C C . ASP A 1 128 ? 11.429 7.402 0.692 1.00 94.81 128 ASP A C 1
ATOM 1046 O O . ASP A 1 128 ? 12.365 7.922 0.082 1.00 94.81 128 ASP A O 1
ATOM 1050 N N . TYR A 1 129 ? 11.481 6.137 1.115 1.00 93.44 129 TYR A N 1
ATOM 1051 C CA . TYR A 1 129 ? 12.638 5.276 0.863 1.00 93.44 129 TYR A CA 1
ATOM 1052 C C . TYR A 1 129 ? 12.805 5.006 -0.639 1.00 93.44 129 TYR A C 1
ATOM 1054 O O . TYR A 1 129 ? 13.913 5.129 -1.160 1.00 93.44 129 TYR A O 1
ATOM 1062 N N . ALA A 1 130 ? 11.709 4.708 -1.345 1.00 90.06 130 ALA A N 1
ATOM 1063 C CA . ALA A 1 130 ? 11.710 4.416 -2.780 1.00 90.06 130 ALA A CA 1
ATOM 1064 C C . ALA A 1 130 ? 12.007 5.647 -3.663 1.00 90.06 130 ALA A C 1
ATOM 1066 O O . ALA A 1 130 ? 12.458 5.511 -4.804 1.00 90.06 130 ALA A O 1
ATOM 1067 N N . GLU A 1 131 ? 11.730 6.858 -3.173 1.00 89.38 131 GLU A N 1
ATOM 1068 C CA . GLU A 1 131 ? 12.090 8.113 -3.844 1.00 89.38 131 GLU A CA 1
ATOM 1069 C C . GLU A 1 131 ? 13.580 8.435 -3.689 1.00 89.38 131 GLU A C 1
ATOM 1071 O O . GLU A 1 131 ? 14.211 8.892 -4.639 1.00 89.38 131 GLU A O 1
ATOM 1076 N N . ASN A 1 132 ? 14.142 8.173 -2.507 1.00 88.56 132 ASN A N 1
ATOM 1077 C CA . ASN A 1 132 ? 15.523 8.520 -2.171 1.00 88.56 132 ASN A CA 1
ATOM 1078 C C . ASN A 1 132 ? 16.528 7.380 -2.414 1.00 88.56 132 ASN A C 1
ATOM 1080 O O . ASN A 1 132 ? 17.683 7.516 -2.012 1.00 88.56 132 ASN A O 1
ATOM 1084 N N . ASP A 1 133 ? 16.094 6.271 -3.022 1.00 84.19 133 ASP A N 1
ATOM 1085 C CA . ASP A 1 133 ? 16.903 5.060 -3.241 1.00 84.19 133 ASP A CA 1
ATOM 1086 C C . ASP A 1 133 ? 17.594 4.581 -1.947 1.00 84.19 133 ASP A C 1
ATOM 1088 O O . ASP A 1 133 ? 18.778 4.238 -1.892 1.00 84.19 133 ASP A O 1
ATOM 1092 N N . GLN A 1 134 ? 16.854 4.652 -0.836 1.00 87.38 134 GLN A N 1
ATOM 1093 C CA . GLN A 1 134 ? 17.375 4.321 0.482 1.00 87.38 134 GLN A CA 1
ATOM 1094 C C . GLN A 1 134 ? 17.310 2.820 0.728 1.00 87.38 134 GLN A C 1
ATOM 1096 O O . GLN A 1 134 ? 16.307 2.161 0.460 1.00 87.38 134 GLN A O 1
ATOM 1101 N N . LYS A 1 135 ? 18.359 2.286 1.360 1.00 88.75 135 LYS A N 1
ATOM 1102 C CA . LYS A 1 135 ? 18.326 0.916 1.872 1.00 88.75 135 LYS A CA 1
ATOM 1103 C C . LYS A 1 135 ? 17.208 0.770 2.895 1.00 88.75 135 LYS A C 1
ATOM 1105 O O . LYS A 1 135 ? 17.130 1.550 3.844 1.00 88.75 135 LYS A O 1
ATOM 1110 N N . VAL A 1 136 ? 16.410 -0.280 2.726 1.00 91.19 136 VAL A N 1
ATOM 1111 C CA . VAL A 1 136 ? 15.340 -0.659 3.649 1.00 91.19 136 VAL A CA 1
ATOM 1112 C C . VAL A 1 136 ? 15.881 -0.744 5.075 1.00 91.19 136 VAL A C 1
ATOM 1114 O O . VAL A 1 136 ? 16.818 -1.491 5.370 1.00 91.19 136 VAL A O 1
ATOM 1117 N N . SER A 1 137 ? 15.279 0.033 5.971 1.00 93.50 137 SER A N 1
ATOM 1118 C CA . SER A 1 137 ? 15.597 -0.003 7.391 1.00 93.50 137 SER A CA 1
ATOM 1119 C C . SER A 1 137 ? 14.818 -1.109 8.095 1.00 93.50 137 SER A C 1
ATOM 1121 O O . SER A 1 137 ? 13.779 -1.585 7.630 1.00 93.50 137 SER A O 1
ATOM 1123 N N . ARG A 1 138 ? 15.292 -1.483 9.285 1.00 94.94 138 ARG A N 1
ATOM 1124 C CA . ARG A 1 138 ? 14.568 -2.407 10.161 1.00 94.94 138 ARG A CA 1
ATOM 1125 C C . ARG A 1 138 ? 13.168 -1.891 10.513 1.00 94.94 138 ARG A C 1
ATOM 1127 O O . ARG A 1 138 ? 12.233 -2.679 10.572 1.00 94.94 138 ARG A O 1
ATOM 1134 N N . GLU A 1 139 ? 13.026 -0.584 10.709 1.00 96.25 139 GLU A N 1
ATOM 1135 C CA . GLU A 1 139 ? 11.749 0.060 11.027 1.00 96.25 139 GLU A CA 1
ATOM 1136 C C . GLU A 1 139 ? 10.726 -0.098 9.893 1.00 96.25 139 GLU A C 1
ATOM 1138 O O . GLU A 1 139 ? 9.581 -0.488 10.140 1.00 96.25 139 GLU A O 1
ATOM 1143 N N . LEU A 1 140 ? 11.146 0.134 8.644 1.00 95.56 140 LEU A N 1
ATOM 1144 C CA . LEU A 1 140 ? 10.293 -0.064 7.472 1.00 95.56 140 LEU A CA 1
ATOM 1145 C C . LEU A 1 140 ? 9.902 -1.537 7.300 1.00 95.56 140 LEU A C 1
ATOM 1147 O O . LEU A 1 140 ? 8.734 -1.836 7.032 1.00 95.56 140 LEU A O 1
ATOM 1151 N N . ALA A 1 141 ? 10.844 -2.459 7.508 1.00 94.69 141 ALA A N 1
ATOM 1152 C CA . ALA A 1 141 ? 10.580 -3.894 7.441 1.00 94.69 141 ALA A CA 1
ATOM 1153 C C . ALA A 1 141 ? 9.563 -4.344 8.509 1.00 94.69 141 ALA A C 1
ATOM 1155 O O . ALA A 1 141 ? 8.569 -4.994 8.185 1.00 94.69 141 ALA A O 1
ATOM 1156 N N . GLU A 1 142 ? 9.754 -3.954 9.773 1.00 96.50 142 GLU A N 1
ATOM 1157 C CA . GLU A 1 142 ? 8.843 -4.295 10.876 1.00 96.50 142 GLU A CA 1
ATOM 1158 C C . GLU A 1 142 ? 7.448 -3.677 10.685 1.00 96.50 142 GLU A C 1
ATOM 1160 O O . GLU A 1 142 ? 6.431 -4.334 10.941 1.00 96.50 142 GLU A O 1
ATOM 1165 N N . SER A 1 143 ? 7.383 -2.441 10.184 1.00 97.38 143 SER A N 1
ATOM 1166 C CA . SER A 1 143 ? 6.120 -1.759 9.883 1.00 97.38 143 SER A CA 1
ATOM 1167 C C . SER A 1 143 ? 5.370 -2.432 8.734 1.00 97.38 143 SER A C 1
ATOM 1169 O O . SER A 1 143 ? 4.172 -2.688 8.848 1.00 97.38 143 SER A O 1
ATOM 1171 N N . SER A 1 144 ? 6.074 -2.816 7.669 1.00 96.88 144 SER A N 1
ATOM 1172 C CA . SER A 1 144 ? 5.485 -3.545 6.537 1.00 96.88 144 SER A CA 1
ATOM 1173 C C . SER A 1 144 ? 5.013 -4.941 6.948 1.00 96.88 144 SER A C 1
ATOM 1175 O O . SER A 1 144 ? 3.939 -5.385 6.546 1.00 96.88 144 SER A O 1
ATOM 1177 N N . GLN A 1 145 ? 5.746 -5.612 7.839 1.00 96.94 145 GLN A N 1
ATOM 1178 C CA . GLN A 1 145 ? 5.314 -6.886 8.411 1.00 96.94 145 GLN A CA 1
ATOM 1179 C C . GLN A 1 145 ? 4.060 -6.736 9.288 1.00 96.94 145 GLN A C 1
ATOM 1181 O O . GLN A 1 145 ? 3.202 -7.621 9.322 1.00 96.94 145 GLN A O 1
ATOM 1186 N N . TRP A 1 146 ? 3.929 -5.621 10.012 1.00 97.81 146 TRP A N 1
ATOM 1187 C CA . TRP A 1 146 ? 2.685 -5.302 10.708 1.00 97.81 146 TRP A CA 1
ATOM 1188 C C . TRP A 1 146 ? 1.528 -5.112 9.720 1.00 97.81 146 TRP A C 1
ATOM 1190 O O . TRP A 1 146 ? 0.473 -5.696 9.960 1.00 97.81 146 TRP A O 1
ATOM 1200 N N . VAL A 1 147 ? 1.728 -4.393 8.607 1.00 98.38 147 VAL A N 1
ATOM 1201 C CA . VAL A 1 147 ? 0.697 -4.231 7.564 1.00 98.38 147 VAL A CA 1
ATOM 1202 C C . VAL A 1 147 ? 0.250 -5.590 7.023 1.00 98.38 147 VAL A C 1
ATOM 1204 O O . VAL A 1 147 ? -0.948 -5.867 6.971 1.00 98.38 147 VAL A O 1
ATOM 1207 N N . HIS A 1 148 ? 1.196 -6.477 6.704 1.00 98.00 148 HIS A N 1
ATOM 1208 C CA . HIS A 1 148 ? 0.886 -7.834 6.247 1.00 98.00 148 HIS A CA 1
ATOM 1209 C C . HIS A 1 148 ? -0.011 -8.589 7.242 1.00 98.00 148 HIS A C 1
ATOM 1211 O O . HIS A 1 148 ? -1.102 -9.048 6.896 1.00 98.00 148 HIS A O 1
ATOM 1217 N N . ARG A 1 149 ? 0.387 -8.649 8.517 1.00 97.44 149 ARG A N 1
ATOM 1218 C CA . ARG A 1 149 ? -0.392 -9.358 9.546 1.00 97.44 149 ARG A CA 1
ATOM 1219 C C . ARG A 1 149 ? -1.771 -8.745 9.788 1.00 97.44 149 ARG A C 1
ATOM 1221 O O . ARG A 1 149 ? -2.721 -9.483 10.050 1.00 97.44 149 ARG A O 1
ATOM 1228 N N . GLU A 1 150 ? -1.861 -7.421 9.770 1.00 97.69 150 GLU A N 1
ATOM 1229 C CA . GLU A 1 150 ? -3.057 -6.677 10.164 1.00 97.69 150 GLU A CA 1
ATOM 1230 C C . GLU A 1 150 ? -4.108 -6.615 9.051 1.00 97.69 150 GLU A C 1
ATOM 1232 O O . GLU A 1 150 ? -5.295 -6.785 9.322 1.00 97.69 150 GLU A O 1
ATOM 1237 N N . PHE A 1 151 ? -3.693 -6.382 7.805 1.00 97.44 151 PHE A N 1
ATOM 1238 C CA . PHE A 1 151 ? -4.616 -6.150 6.692 1.00 97.44 151 PHE A CA 1
ATOM 1239 C C . PHE A 1 151 ? -4.794 -7.397 5.829 1.00 97.44 151 PHE A C 1
ATOM 1241 O O . PHE A 1 151 ? -5.926 -7.753 5.515 1.00 97.44 151 PHE A O 1
ATOM 1248 N N . ILE A 1 152 ? -3.711 -8.117 5.526 1.00 96.62 152 ILE A N 1
ATOM 1249 C CA . ILE A 1 152 ? -3.759 -9.288 4.638 1.00 96.62 152 ILE A CA 1
ATOM 1250 C C . ILE A 1 152 ? -4.241 -10.506 5.420 1.00 96.62 152 ILE A C 1
ATOM 1252 O O . ILE A 1 152 ? -5.334 -11.018 5.190 1.00 96.62 152 ILE A O 1
ATOM 1256 N N . ILE A 1 153 ? -3.487 -10.934 6.435 1.00 96.69 153 ILE A N 1
ATOM 1257 C CA . ILE A 1 153 ? -3.906 -12.071 7.272 1.00 96.69 153 ILE A CA 1
ATOM 1258 C C . ILE A 1 153 ? -5.164 -11.721 8.080 1.00 96.69 153 ILE A C 1
ATOM 1260 O O . ILE A 1 153 ? -6.028 -12.574 8.306 1.00 96.69 153 ILE A O 1
ATOM 1264 N N . GLY A 1 154 ? -5.302 -10.458 8.494 1.00 95.81 154 GLY A N 1
ATOM 1265 C CA . GLY A 1 154 ? -6.503 -9.955 9.154 1.00 95.81 154 GLY A CA 1
ATOM 1266 C C . GLY A 1 154 ? -7.769 -10.114 8.309 1.00 95.81 154 GLY A C 1
ATOM 1267 O O . GLY A 1 154 ? -8.788 -10.536 8.857 1.00 95.81 154 GLY A O 1
ATOM 1268 N N . TYR A 1 155 ? -7.703 -9.871 6.995 1.00 95.50 155 TYR A N 1
ATOM 1269 C CA . TYR A 1 155 ? -8.823 -10.079 6.071 1.00 95.50 155 TYR A CA 1
ATOM 1270 C C . TYR A 1 155 ? -9.331 -11.529 6.105 1.00 95.50 155 TYR A C 1
ATOM 1272 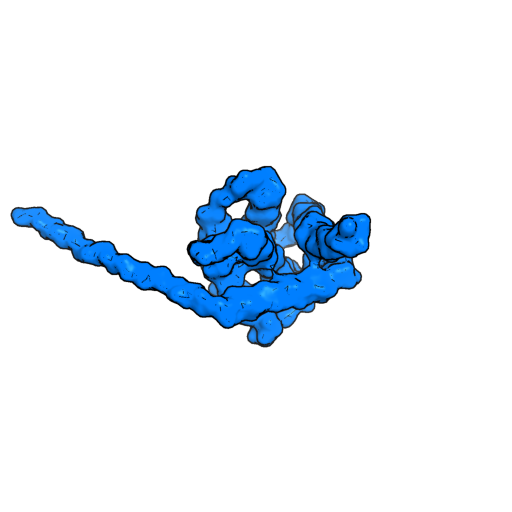O O . TYR A 1 155 ? -10.512 -11.768 6.371 1.00 95.50 155 TYR A O 1
ATOM 1280 N N . PHE A 1 156 ? -8.439 -12.514 5.961 1.00 94.50 156 PHE A N 1
ATOM 1281 C CA . PHE A 1 156 ? -8.819 -13.932 6.015 1.00 94.50 156 PHE A CA 1
ATOM 1282 C C . PHE A 1 156 ? -9.374 -14.344 7.382 1.00 94.50 156 PHE A C 1
ATOM 1284 O O . PHE A 1 156 ? -10.384 -15.044 7.457 1.00 94.50 156 PHE A O 1
ATOM 1291 N N . ARG A 1 157 ? -8.779 -13.860 8.480 1.00 93.88 157 ARG A N 1
ATOM 1292 C CA . ARG A 1 157 ? -9.290 -14.120 9.839 1.00 93.88 157 ARG A CA 1
ATOM 1293 C C . ARG A 1 157 ? -10.702 -13.576 10.042 1.00 93.88 157 ARG A C 1
ATOM 1295 O O . ARG A 1 157 ? -11.517 -14.231 10.687 1.00 93.88 157 ARG A O 1
ATOM 1302 N N . GLN A 1 158 ? -10.993 -12.387 9.519 1.00 90.75 158 GLN A N 1
ATOM 1303 C CA . GLN A 1 158 ? -12.334 -11.806 9.593 1.00 90.75 158 GLN A CA 1
ATOM 1304 C C . GLN A 1 158 ? -13.348 -12.621 8.787 1.00 90.75 158 GLN A C 1
ATOM 1306 O O . GLN A 1 158 ? -14.474 -12.784 9.248 1.00 90.75 158 GLN A O 1
ATOM 1311 N N . MET A 1 159 ? -12.957 -13.164 7.629 1.00 86.50 159 MET A N 1
ATOM 1312 C CA . MET A 1 159 ? -13.829 -14.047 6.850 1.00 86.50 159 MET A CA 1
ATOM 1313 C C . MET A 1 159 ? -14.160 -15.337 7.599 1.00 86.50 159 MET A C 1
ATOM 1315 O O . MET A 1 159 ? -15.329 -15.692 7.667 1.00 86.50 159 MET A O 1
ATOM 1319 N N . VAL A 1 160 ? -13.169 -15.997 8.210 1.00 86.81 160 VAL A N 1
ATOM 1320 C CA . VAL A 1 160 ? -13.394 -17.234 8.984 1.00 86.81 160 VAL A CA 1
ATOM 1321 C C . VAL A 1 160 ? -14.383 -17.000 10.126 1.00 86.81 160 VAL A C 1
ATOM 1323 O O . VAL A 1 160 ? -15.346 -17.744 10.259 1.00 86.81 160 VAL A O 1
ATOM 1326 N N . ARG A 1 161 ? -14.223 -15.906 10.881 1.00 83.69 161 ARG A N 1
ATOM 1327 C CA . ARG A 1 161 ? -15.119 -15.573 12.004 1.00 83.69 161 ARG A CA 1
ATOM 1328 C C . ARG A 1 161 ? -16.588 -15.426 11.609 1.00 83.69 161 ARG A C 1
ATOM 1330 O O . ARG A 1 161 ? -17.439 -15.649 12.456 1.00 83.69 161 ARG A O 1
ATOM 1337 N N . LYS A 1 162 ? -16.889 -15.054 10.359 1.00 78.75 162 LYS A N 1
ATOM 1338 C CA . LYS A 1 162 ? -18.275 -14.962 9.866 1.00 78.75 162 LYS A CA 1
ATOM 1339 C C . LYS A 1 162 ? -18.952 -16.326 9.723 1.00 78.75 162 LYS A C 1
ATOM 1341 O O . LYS A 1 162 ? -20.170 -16.364 9.648 1.00 78.75 162 LYS A O 1
ATOM 1346 N N . PHE A 1 163 ? -18.183 -17.412 9.642 1.00 74.25 163 PHE A N 1
ATOM 1347 C CA . PHE A 1 163 ? -18.712 -18.776 9.594 1.00 74.25 163 PHE A CA 1
ATOM 1348 C C . PHE A 1 163 ? -18.850 -19.409 10.987 1.00 74.25 163 PHE A C 1
ATOM 1350 O O . PHE A 1 163 ? -19.550 -20.407 11.124 1.00 74.25 163 PHE A O 1
ATOM 1357 N N . ASP A 1 164 ? -18.207 -18.824 12.003 1.00 69.12 164 ASP A N 1
ATOM 1358 C CA . ASP A 1 164 ? -18.274 -19.270 13.403 1.00 69.12 164 ASP A CA 1
ATOM 1359 C C . ASP A 1 164 ? -19.439 -18.629 14.194 1.00 69.12 164 ASP A C 1
ATOM 1361 O O . ASP A 1 164 ? -19.653 -18.962 15.361 1.00 69.12 164 ASP A O 1
ATOM 1365 N N . THR A 1 165 ? -20.174 -17.698 13.576 1.00 52.16 165 THR A N 1
ATOM 1366 C CA . THR A 1 165 ? -21.355 -16.990 14.111 1.00 52.16 165 THR A CA 1
ATOM 1367 C C . THR A 1 165 ? -22.599 -17.314 13.309 1.00 52.16 165 THR A C 1
ATOM 1369 O O . THR A 1 165 ? -23.664 -17.506 13.935 1.00 52.16 165 THR A O 1
#

Secondary structure (DSSP, 8-state):
-PPPPPP---PPPP---HHHHHHHHHHHHHHHHHHHTSSS------TTTTS-S-GGGGTT-TTS-HHHHHHHHHHHHHHHHHHHHHHHTT--TTGGGTHHHHHHHHHTPPPSSHHHHHHHHHHHHHHHHHHTTPPPPHHHHHHHHHHIIIIIHHHHHHHHHTT--

Foldseek 3Di:
DDDDDDDPPPPPDPPPPPVNLVLLLVLLVVLLVVCVVDLFQALPDPCPPRVPDPLLSLLQDPDDDPVSNVLSNLSSLSVLLSLLNVLLVPNHPPCVVCLVVSLVSLVPDDDPDPVSVLSSVLSNVSSVCSVVVHHDDPVNRVSRSVSSVCNSVVVVVVVVVVVVD